Protein AF-I0Z2U3-F1 (afdb_monomer_lite)

pLDDT: mean 87.64, std 13.99, range [38.94, 97.44]

Structure (mmCIF, N/CA/C/O backbone):
data_AF-I0Z2U3-F1
#
_entry.id   AF-I0Z2U3-F1
#
loop_
_atom_site.group_PDB
_atom_site.id
_atom_site.type_symbol
_atom_site.label_atom_id
_atom_site.label_alt_id
_atom_site.label_comp_id
_atom_site.label_asym_id
_atom_site.label_entity_id
_atom_site.label_seq_id
_atom_site.pdbx_PDB_ins_code
_atom_site.Cartn_x
_atom_site.Cartn_y
_atom_site.Cartn_z
_atom_site.occupancy
_atom_site.B_iso_or_equiv
_atom_site.auth_seq_id
_atom_site.auth_comp_id
_atom_site.auth_asym_id
_atom_site.auth_atom_id
_atom_site.pdbx_PDB_model_num
ATOM 1 N N . MET A 1 1 ? 39.067 -30.328 -32.357 1.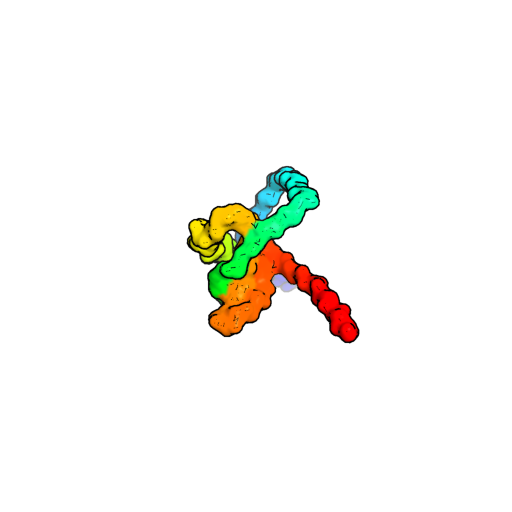00 38.94 1 MET A N 1
ATOM 2 C CA . MET A 1 1 ? 38.893 -29.481 -31.161 1.00 38.94 1 MET A CA 1
ATOM 3 C C . MET A 1 1 ? 37.713 -28.574 -31.438 1.00 38.94 1 MET A C 1
ATOM 5 O O . MET A 1 1 ? 37.823 -27.696 -32.280 1.00 38.94 1 MET A O 1
ATOM 9 N N . THR A 1 2 ? 36.556 -28.894 -30.870 1.00 41.41 2 THR A N 1
ATOM 10 C CA . THR A 1 2 ? 35.308 -28.159 -31.101 1.00 41.41 2 THR A CA 1
ATOM 11 C C . THR A 1 2 ? 35.330 -26.915 -30.220 1.00 41.41 2 THR A C 1
ATOM 13 O O . THR A 1 2 ? 35.504 -27.044 -29.010 1.00 41.41 2 THR A O 1
ATOM 16 N N . ASN A 1 3 ? 35.206 -25.729 -30.821 1.00 41.34 3 ASN A N 1
ATOM 17 C CA . ASN A 1 3 ? 35.051 -24.475 -30.087 1.00 41.34 3 ASN A CA 1
ATOM 18 C C . ASN A 1 3 ? 33.781 -24.557 -29.234 1.00 41.34 3 ASN A C 1
ATOM 20 O O . ASN A 1 3 ? 32.667 -24.486 -29.748 1.00 41.34 3 ASN A O 1
ATOM 24 N N . ALA A 1 4 ? 33.960 -24.729 -27.928 1.00 55.59 4 ALA A N 1
ATOM 25 C CA . ALA A 1 4 ? 32.963 -24.359 -26.944 1.00 55.59 4 ALA A CA 1
ATOM 26 C C . ALA A 1 4 ? 33.061 -22.843 -26.773 1.00 55.59 4 ALA A C 1
ATOM 28 O O . ALA A 1 4 ? 34.057 -22.352 -26.246 1.00 55.59 4 ALA A O 1
ATOM 29 N N . GLY A 1 5 ? 32.072 -22.094 -27.250 1.00 56.09 5 GLY A N 1
ATOM 30 C CA . GLY A 1 5 ? 32.069 -20.657 -27.013 1.00 56.09 5 GLY A CA 1
ATOM 31 C C . GLY A 1 5 ? 31.184 -19.872 -27.954 1.00 56.09 5 GLY A C 1
ATOM 32 O O . GLY A 1 5 ? 31.702 -19.170 -28.806 1.00 56.09 5 GLY A O 1
ATOM 33 N N . GLU A 1 6 ? 29.872 -19.968 -27.755 1.00 53.25 6 GLU A N 1
ATOM 34 C CA . GLU A 1 6 ? 29.009 -18.784 -27.758 1.00 53.25 6 GLU A CA 1
ATOM 35 C C . GLU A 1 6 ? 27.664 -19.167 -27.137 1.00 53.25 6 GLU A C 1
ATOM 37 O O . GLU A 1 6 ? 26.753 -19.670 -27.793 1.00 53.25 6 GLU A O 1
ATOM 42 N N . VAL A 1 7 ? 27.547 -18.981 -25.822 1.00 56.97 7 VAL A N 1
ATOM 43 C CA . VAL A 1 7 ? 26.222 -18.838 -25.220 1.00 56.97 7 VAL A CA 1
ATOM 44 C C . VAL A 1 7 ? 25.845 -17.389 -25.478 1.00 56.97 7 VAL A C 1
ATOM 46 O O . VAL A 1 7 ? 26.440 -16.490 -24.889 1.00 56.97 7 VAL A O 1
ATOM 49 N N . ALA A 1 8 ? 24.918 -17.159 -26.407 1.00 58.69 8 ALA A N 1
ATOM 50 C CA . ALA A 1 8 ? 24.373 -15.833 -26.654 1.00 58.69 8 ALA A CA 1
ATOM 51 C C . ALA A 1 8 ? 23.834 -15.274 -25.327 1.00 58.69 8 ALA A C 1
ATOM 53 O O . ALA A 1 8 ? 22.862 -15.804 -24.785 1.00 58.69 8 ALA A O 1
ATOM 54 N N . LEU A 1 9 ? 24.481 -14.233 -24.796 1.00 56.59 9 LEU A N 1
ATOM 55 C CA . LEU A 1 9 ? 23.967 -13.450 -23.676 1.00 56.59 9 LEU A CA 1
ATOM 56 C C . LEU A 1 9 ? 22.702 -12.739 -24.165 1.00 56.59 9 LEU A C 1
ATOM 58 O O . LEU A 1 9 ? 22.759 -11.640 -24.712 1.00 56.59 9 LEU A O 1
ATOM 62 N N . LYS A 1 10 ? 21.559 -13.412 -24.041 1.00 59.41 10 LYS A N 1
ATOM 63 C CA . LYS A 1 10 ? 20.257 -12.770 -24.165 1.00 59.41 10 LYS A CA 1
ATOM 64 C C . LYS A 1 10 ? 20.004 -12.017 -22.864 1.00 59.41 10 LYS A C 1
ATOM 66 O O . LYS A 1 10 ? 19.977 -12.624 -21.798 1.00 59.41 10 LYS A O 1
ATOM 71 N N . ASP A 1 11 ? 19.856 -10.708 -23.026 1.00 65.25 11 ASP A N 1
ATOM 72 C CA . ASP A 1 11 ? 19.386 -9.723 -22.052 1.00 65.25 11 ASP A CA 1
ATOM 73 C C . ASP A 1 11 ? 20.444 -9.261 -21.037 1.00 65.25 11 ASP A C 1
ATOM 75 O O . ASP A 1 11 ? 20.560 -9.748 -19.914 1.00 65.25 11 ASP A O 1
ATOM 79 N N . VAL A 1 12 ? 21.227 -8.257 -21.446 1.00 75.06 12 VAL A N 1
ATOM 80 C CA . VAL A 1 12 ? 22.027 -7.449 -20.518 1.00 75.06 12 VAL A CA 1
ATOM 81 C C . VAL A 1 12 ? 21.059 -6.594 -19.699 1.00 75.06 12 VAL A C 1
ATOM 83 O O . VAL A 1 12 ? 20.324 -5.783 -20.258 1.00 75.06 12 VAL A O 1
ATOM 86 N N . VAL A 1 13 ? 21.049 -6.793 -18.382 1.00 86.44 13 VAL A N 1
ATOM 87 C CA . VAL A 1 13 ? 20.233 -6.024 -17.434 1.00 86.44 13 VAL A CA 1
ATOM 88 C C . VAL A 1 13 ? 21.149 -5.127 -16.614 1.00 86.44 13 VAL A C 1
ATOM 90 O O . VAL A 1 13 ? 22.121 -5.604 -16.027 1.00 86.44 13 VAL A O 1
ATOM 93 N N . ASP A 1 14 ? 20.815 -3.841 -16.535 1.00 91.38 14 ASP A N 1
ATOM 94 C CA . ASP A 1 14 ? 21.477 -2.922 -15.615 1.00 91.38 14 ASP A CA 1
ATOM 95 C C . ASP A 1 14 ? 21.020 -3.192 -14.179 1.00 91.38 14 ASP A C 1
ATOM 97 O O . ASP A 1 14 ? 19.826 -3.178 -13.866 1.00 91.38 14 ASP A O 1
ATOM 101 N N . VAL A 1 15 ? 21.984 -3.412 -13.285 1.00 92.62 15 VAL A N 1
ATOM 102 C CA . VAL A 1 15 ? 21.736 -3.613 -11.854 1.00 92.62 15 VAL A CA 1
ATOM 103 C C . VAL A 1 15 ? 22.258 -2.404 -11.090 1.00 92.62 15 VAL A C 1
ATOM 105 O O . VAL A 1 15 ? 23.452 -2.111 -11.108 1.00 92.62 15 VAL A O 1
ATOM 108 N N . VAL A 1 16 ? 21.360 -1.712 -10.389 1.00 94.62 16 VAL A N 1
ATOM 109 C CA . VAL A 1 16 ? 21.681 -0.530 -9.579 1.00 94.62 16 VAL A CA 1
ATOM 110 C C . VAL A 1 16 ? 21.404 -0.831 -8.111 1.00 94.62 16 VAL A C 1
ATOM 112 O O . VAL A 1 16 ? 20.347 -1.359 -7.770 1.00 94.62 16 VAL A O 1
ATOM 115 N N . VAL A 1 17 ? 22.345 -0.475 -7.233 1.00 95.88 17 VAL A N 1
ATOM 116 C CA . VAL A 1 17 ? 22.241 -0.690 -5.783 1.00 95.88 17 VAL A CA 1
ATOM 117 C C . VAL A 1 17 ? 22.411 0.638 -5.051 1.00 95.88 17 VAL A C 1
ATOM 119 O O . VAL A 1 17 ? 23.346 1.389 -5.321 1.00 95.88 17 VAL A O 1
ATOM 122 N N . HIS A 1 18 ? 21.522 0.910 -4.096 1.00 94.38 18 HIS A N 1
ATOM 123 C CA . HIS A 1 18 ? 21.619 2.038 -3.173 1.00 94.38 18 HIS A CA 1
ATOM 124 C C . HIS A 1 18 ? 21.603 1.527 -1.729 1.00 94.38 18 HIS A C 1
ATOM 126 O O . HIS A 1 18 ? 20.778 0.684 -1.382 1.00 94.38 18 HIS A O 1
ATOM 132 N N . MET A 1 19 ? 22.502 2.048 -0.890 1.00 97.00 1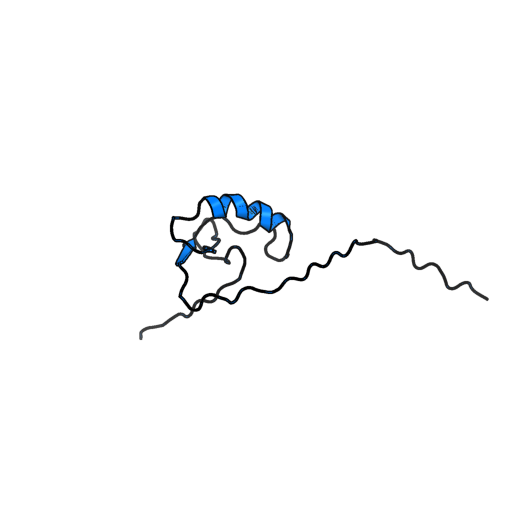9 MET A N 1
ATOM 133 C CA . MET A 1 19 ? 22.576 1.731 0.537 1.00 97.00 19 MET A CA 1
ATOM 134 C C . MET A 1 19 ? 22.604 3.024 1.348 1.00 97.00 19 MET A C 1
ATOM 136 O O . MET A 1 19 ? 23.408 3.913 1.070 1.00 97.00 19 MET A O 1
ATOM 140 N N . ALA A 1 20 ? 21.755 3.102 2.368 1.00 95.38 20 ALA A N 1
ATOM 141 C CA . ALA A 1 20 ? 21.694 4.214 3.306 1.00 95.38 20 ALA A CA 1
ATOM 142 C C . ALA A 1 20 ? 21.337 3.704 4.714 1.00 95.38 20 ALA A C 1
ATOM 144 O O . ALA A 1 20 ? 20.705 2.648 4.831 1.00 95.38 20 ALA A O 1
ATOM 145 N N . PRO A 1 21 ? 21.722 4.422 5.787 1.00 94.88 21 PRO A N 1
ATOM 146 C CA . PRO A 1 21 ? 21.253 4.120 7.135 1.00 94.88 21 PRO A CA 1
ATOM 147 C C . PRO A 1 21 ? 19.724 4.175 7.218 1.00 94.88 21 PRO A C 1
ATOM 149 O O . PRO A 1 21 ? 19.099 5.058 6.633 1.00 94.88 21 PRO A O 1
ATOM 152 N N . VAL A 1 22 ? 19.129 3.254 7.975 1.00 89.44 22 VAL A N 1
ATOM 153 C CA . VAL A 1 22 ? 17.684 3.241 8.227 1.00 89.44 22 VAL A CA 1
ATOM 154 C C . VAL A 1 22 ? 17.354 4.104 9.446 1.00 89.44 22 VAL A C 1
ATOM 156 O O . VAL A 1 22 ? 18.051 4.052 10.461 1.00 89.44 22 VAL A O 1
ATOM 159 N N . THR A 1 23 ? 16.293 4.904 9.361 1.00 86.69 23 THR A N 1
ATOM 160 C CA . THR A 1 23 ? 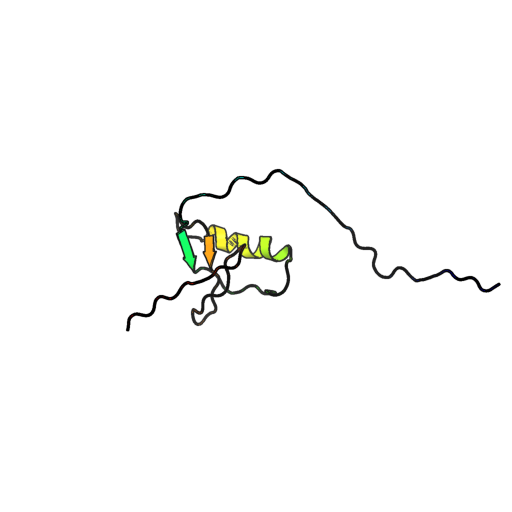15.707 5.571 10.528 1.00 86.69 23 THR A CA 1
ATOM 161 C C . THR A 1 23 ? 15.021 4.547 11.429 1.00 86.69 23 THR A C 1
ATOM 163 O O . THR A 1 23 ? 14.435 3.577 10.949 1.00 86.69 23 THR A O 1
ATOM 166 N N . GLN A 1 24 ? 15.093 4.743 12.746 1.00 87.00 24 GLN A N 1
ATOM 167 C CA . GLN A 1 24 ? 14.396 3.859 13.679 1.00 87.00 24 GLN A CA 1
ATOM 168 C C . GLN A 1 24 ? 12.870 3.948 13.477 1.00 87.00 24 GLN A C 1
ATOM 170 O O . GLN A 1 24 ? 12.364 5.050 13.241 1.00 87.00 24 GLN A O 1
ATOM 175 N N . PRO A 1 25 ? 12.139 2.818 13.554 1.00 81.25 25 PRO A N 1
ATOM 176 C CA . PRO A 1 25 ? 10.680 2.822 13.518 1.00 81.25 25 PRO A CA 1
ATOM 177 C C . PRO A 1 25 ? 10.086 3.639 14.670 1.00 81.25 25 PRO A C 1
ATOM 179 O O . PRO A 1 25 ? 10.712 3.809 15.714 1.00 81.25 25 PRO A O 1
ATOM 182 N N . LEU A 1 26 ? 8.855 4.115 14.487 1.00 81.12 26 LEU A N 1
ATOM 183 C CA . LEU A 1 26 ? 8.091 4.732 15.568 1.00 81.12 26 LEU A CA 1
ATOM 184 C C . LEU A 1 26 ? 7.612 3.654 16.550 1.00 81.12 26 LEU A C 1
ATOM 186 O O . LEU A 1 26 ? 7.042 2.651 16.129 1.00 81.12 26 LEU A O 1
ATOM 190 N N . ASP A 1 27 ? 7.765 3.907 17.849 1.00 87.12 27 ASP A N 1
ATOM 191 C CA . ASP A 1 27 ? 7.219 3.042 18.909 1.00 87.12 27 ASP A CA 1
ATOM 192 C C . ASP A 1 27 ? 5.728 3.307 19.192 1.00 87.12 27 ASP A C 1
ATOM 194 O O . ASP A 1 27 ? 5.083 2.597 19.965 1.00 87.12 27 ASP A O 1
ATOM 198 N N . SER A 1 28 ? 5.161 4.354 18.590 1.00 89.19 28 SER A N 1
ATOM 199 C CA . SER A 1 28 ? 3.766 4.742 18.778 1.00 89.19 28 SER A CA 1
ATOM 200 C C . SER A 1 28 ? 2.846 4.111 17.729 1.00 89.19 28 SER A C 1
ATOM 202 O O . SER A 1 28 ? 3.236 4.008 16.564 1.00 89.19 28 SER A O 1
ATOM 204 N N . PRO A 1 29 ? 1.586 3.798 18.084 1.00 92.06 29 PRO A N 1
ATOM 205 C CA . PRO A 1 29 ? 0.563 3.452 17.106 1.00 92.06 29 PRO A CA 1
ATOM 206 C C . PRO A 1 29 ? 0.423 4.527 16.026 1.00 92.06 29 PRO A C 1
ATOM 208 O O . PRO A 1 29 ? 0.530 5.722 16.304 1.00 92.06 29 PRO A O 1
ATOM 211 N N . VAL A 1 30 ? 0.141 4.087 14.804 1.00 91.94 30 VAL A N 1
ATOM 212 C CA . VAL A 1 30 ? -0.087 4.961 13.652 1.00 91.94 30 VAL A CA 1
ATOM 213 C C . VAL A 1 30 ? -1.565 4.990 13.286 1.00 91.94 30 VAL A C 1
ATOM 215 O O . VAL A 1 30 ? -2.299 4.031 13.531 1.00 91.94 30 VAL A O 1
ATOM 218 N N . SER A 1 31 ? -2.000 6.099 12.695 1.00 94.62 31 SER A N 1
ATOM 219 C CA . SER A 1 31 ? -3.346 6.221 12.142 1.00 94.62 31 SER A CA 1
ATOM 220 C C . SER A 1 31 ? -3.322 5.817 10.675 1.00 94.62 31 SER A C 1
ATOM 222 O O . SER A 1 31 ? -2.422 6.223 9.941 1.00 94.62 31 SER A O 1
ATOM 224 N N . VAL A 1 32 ? -4.301 5.035 10.234 1.00 95.31 32 VAL A N 1
ATOM 225 C CA . VAL A 1 32 ? -4.407 4.587 8.841 1.00 95.31 32 VAL A CA 1
ATOM 226 C C . VAL A 1 32 ? -5.762 4.977 8.267 1.00 95.31 32 VAL A C 1
ATOM 228 O O . VAL A 1 32 ? -6.759 4.992 8.990 1.00 95.31 32 VAL A O 1
ATOM 231 N N . ALA A 1 33 ? -5.807 5.285 6.973 1.00 96.75 33 ALA A N 1
ATOM 232 C CA . ALA A 1 33 ? -7.044 5.589 6.261 1.00 96.75 33 ALA A CA 1
ATOM 233 C C . ALA A 1 33 ? -7.247 4.613 5.100 1.00 96.75 33 ALA A C 1
ATOM 235 O O . ALA A 1 33 ? -6.320 4.355 4.341 1.00 96.75 33 ALA A O 1
ATOM 236 N N . VAL A 1 34 ? -8.463 4.094 4.929 1.00 95.56 34 VAL A N 1
ATOM 237 C CA . VAL A 1 34 ? -8.809 3.325 3.725 1.00 95.56 34 VAL A CA 1
ATOM 238 C C . VAL A 1 34 ? -8.956 4.309 2.565 1.00 95.56 34 VAL A C 1
ATOM 240 O O . VAL A 1 34 ? -9.769 5.229 2.640 1.00 95.56 34 VAL A O 1
ATOM 243 N N . SER A 1 35 ? -8.123 4.166 1.537 1.00 92.19 35 SER A N 1
ATOM 244 C CA . SER A 1 35 ? -8.013 5.109 0.429 1.00 92.19 35 SER A CA 1
ATOM 245 C C . SER A 1 35 ? -7.482 4.428 -0.829 1.00 92.19 35 SER A C 1
ATOM 247 O O . SER A 1 35 ? -6.422 3.809 -0.814 1.00 92.19 35 SER A O 1
ATOM 249 N N . GLY A 1 36 ? -8.186 4.633 -1.938 1.00 90.62 36 GLY A N 1
ATOM 250 C CA . GLY A 1 36 ? -7.726 4.255 -3.267 1.00 90.62 36 GLY A CA 1
ATOM 251 C C . GLY A 1 36 ? -7.973 2.790 -3.654 1.00 90.62 36 GLY A C 1
ATOM 252 O O . GLY A 1 36 ? -8.161 1.923 -2.797 1.00 90.62 36 GLY A O 1
ATOM 253 N N . PRO A 1 37 ? -7.983 2.522 -4.971 1.00 94.81 37 PRO A N 1
ATOM 254 C CA . PRO A 1 37 ? -8.199 1.189 -5.515 1.00 94.81 37 PRO A CA 1
ATOM 255 C C . PRO A 1 37 ? -6.955 0.309 -5.355 1.00 94.81 37 PRO A C 1
ATOM 257 O O . PRO A 1 37 ? -5.843 0.808 -5.200 1.00 94.81 37 PRO A O 1
ATOM 260 N N . GLY A 1 38 ? -7.122 -1.006 -5.489 1.00 94.94 38 GLY A N 1
ATOM 261 C CA . GLY A 1 38 ? -6.004 -1.952 -5.543 1.00 94.94 38 GLY A CA 1
ATOM 262 C C . GLY A 1 38 ? -4.953 -1.630 -6.620 1.00 94.94 38 GLY A C 1
ATOM 263 O O . GLY A 1 38 ? -5.230 -0.986 -7.637 1.00 94.94 38 GLY A O 1
ATOM 264 N N . ARG A 1 39 ? -3.722 -2.115 -6.405 1.00 95.12 39 ARG A N 1
ATOM 265 C CA . ARG A 1 39 ? -2.622 -1.974 -7.373 1.00 95.12 39 ARG A CA 1
ATOM 266 C C . ARG A 1 39 ? -2.959 -2.676 -8.687 1.00 95.12 39 ARG A C 1
ATOM 268 O O . ARG A 1 39 ? -3.573 -3.737 -8.695 1.00 95.12 39 ARG A O 1
ATOM 275 N N . LYS A 1 40 ? -2.462 -2.132 -9.803 1.00 93.88 40 LYS A N 1
ATOM 276 C CA . LYS A 1 40 ? -2.598 -2.765 -11.129 1.00 93.88 40 LYS A CA 1
ATOM 277 C C . LYS A 1 40 ? -1.850 -4.097 -11.232 1.00 93.88 40 LYS A C 1
ATOM 279 O O . LYS A 1 40 ? -2.310 -4.995 -11.925 1.00 93.88 40 LYS A O 1
ATOM 284 N N . VAL A 1 41 ? -0.692 -4.203 -10.576 1.00 94.31 41 VAL A N 1
ATOM 285 C CA . VAL A 1 41 ? 0.166 -5.399 -10.577 1.00 94.31 41 VAL A CA 1
ATOM 286 C C . VAL A 1 41 ? 0.567 -5.719 -9.129 1.00 94.31 41 VAL A C 1
ATOM 288 O O . VAL A 1 41 ? 1.672 -5.385 -8.705 1.00 94.31 41 VAL A O 1
ATOM 291 N N . PRO A 1 42 ? -0.335 -6.301 -8.319 1.00 92.75 42 PRO A N 1
ATOM 292 C CA . PRO A 1 42 ? -0.080 -6.512 -6.893 1.00 92.75 42 PRO A CA 1
ATOM 293 C C . PRO A 1 42 ? 1.039 -7.534 -6.632 1.00 92.75 42 PRO A C 1
ATOM 295 O O . PRO A 1 42 ? 1.790 -7.407 -5.666 1.00 92.75 42 PRO A O 1
ATOM 298 N N . ASP A 1 43 ? 1.227 -8.498 -7.531 1.00 94.19 43 ASP A N 1
ATOM 299 C CA . ASP A 1 43 ? 2.199 -9.582 -7.347 1.00 94.19 43 ASP A CA 1
ATOM 300 C C . ASP A 1 43 ? 3.651 -9.176 -7.660 1.00 94.19 43 ASP A C 1
ATOM 302 O O . ASP A 1 43 ? 4.580 -9.949 -7.420 1.00 94.19 43 ASP A O 1
ATOM 306 N N . ALA A 1 44 ? 3.873 -7.968 -8.188 1.00 91.56 44 ALA A N 1
ATOM 307 C CA . ALA A 1 44 ? 5.202 -7.457 -8.504 1.00 91.56 44 ALA A CA 1
ATOM 308 C C . ALA A 1 44 ? 5.596 -6.300 -7.579 1.00 91.56 44 ALA A C 1
ATOM 310 O O . ALA A 1 44 ? 4.787 -5.440 -7.220 1.00 91.56 44 ALA A O 1
ATOM 311 N N . LYS A 1 45 ? 6.883 -6.251 -7.220 1.00 89.75 45 LYS A N 1
ATOM 312 C CA . LYS A 1 45 ? 7.502 -5.051 -6.653 1.00 89.75 45 LYS A CA 1
ATOM 313 C C . LYS A 1 45 ? 8.118 -4.250 -7.792 1.00 89.75 45 LYS A C 1
ATOM 315 O O . LYS A 1 45 ? 9.237 -4.530 -8.214 1.00 89.75 45 LYS A O 1
ATOM 320 N N . ASP A 1 46 ? 7.389 -3.258 -8.275 1.00 92.06 46 ASP A N 1
ATOM 321 C CA . ASP A 1 46 ? 7.835 -2.376 -9.348 1.00 92.06 46 ASP A CA 1
ATOM 322 C C . ASP A 1 46 ? 7.906 -0.906 -8.897 1.00 92.06 46 ASP A C 1
ATOM 324 O O . ASP A 1 46 ? 7.380 -0.508 -7.855 1.00 92.06 46 ASP A O 1
ATOM 328 N N . SER A 1 47 ? 8.609 -0.086 -9.681 1.00 93.06 47 SER A N 1
ATOM 329 C CA . SER A 1 47 ? 8.755 1.350 -9.419 1.00 93.06 47 SER A CA 1
ATOM 330 C C . SER A 1 47 ? 7.568 2.182 -9.906 1.00 93.06 47 SER A C 1
ATOM 332 O O . SER A 1 47 ? 7.450 3.347 -9.518 1.00 93.06 47 SER A O 1
ATOM 334 N N . GLN A 1 48 ? 6.681 1.615 -10.731 1.00 95.75 48 GLN A N 1
ATOM 335 C CA . GLN A 1 48 ? 5.473 2.295 -11.184 1.00 95.75 48 GLN A CA 1
ATOM 336 C C . GLN A 1 48 ? 4.540 2.551 -10.004 1.00 95.75 48 GLN A C 1
ATOM 338 O O . GLN A 1 48 ? 3.978 3.641 -9.906 1.00 95.75 48 GLN A O 1
ATOM 343 N N . TRP A 1 49 ? 4.483 1.627 -9.044 1.00 95.25 49 TRP A N 1
ATOM 344 C CA . TRP A 1 49 ? 3.689 1.814 -7.838 1.00 95.25 49 TRP A CA 1
ATOM 345 C C . TRP A 1 49 ? 4.060 3.075 -7.040 1.00 95.25 49 TRP A C 1
ATOM 347 O O . TRP A 1 49 ? 3.182 3.749 -6.508 1.00 95.25 49 TRP A O 1
ATOM 357 N N . ALA A 1 50 ? 5.337 3.474 -7.018 1.00 95.06 50 ALA A N 1
ATOM 358 C CA . ALA A 1 50 ? 5.745 4.718 -6.361 1.00 95.06 50 ALA A CA 1
ATOM 359 C C . ALA A 1 50 ? 5.125 5.972 -7.006 1.00 95.06 50 ALA A C 1
ATOM 361 O O . ALA A 1 50 ? 4.880 6.952 -6.309 1.00 95.06 50 ALA A O 1
ATOM 362 N N . ARG A 1 51 ? 4.860 5.935 -8.318 1.00 96.31 51 ARG A N 1
ATOM 363 C CA . ARG A 1 51 ? 4.182 7.017 -9.049 1.00 96.31 51 ARG A CA 1
ATOM 364 C C . ARG A 1 51 ? 2.674 6.941 -8.856 1.00 96.31 51 ARG A C 1
ATOM 366 O O . ARG A 1 51 ? 2.039 7.961 -8.614 1.00 96.31 51 ARG A O 1
ATOM 373 N N . ASP A 1 52 ? 2.124 5.734 -8.933 1.00 95.62 52 ASP A N 1
ATOM 374 C CA . ASP A 1 52 ? 0.685 5.497 -8.824 1.00 95.62 52 ASP A CA 1
ATOM 375 C C . ASP A 1 52 ? 0.152 5.848 -7.420 1.00 95.62 52 ASP A C 1
ATOM 377 O O . ASP A 1 52 ? -0.948 6.390 -7.313 1.00 95.62 52 ASP A O 1
ATOM 381 N N . ARG A 1 53 ? 0.936 5.624 -6.350 1.00 95.94 53 ARG A N 1
ATOM 382 C CA . ARG A 1 53 ? 0.537 5.965 -4.969 1.00 95.94 53 ARG A CA 1
ATOM 383 C C . ARG A 1 53 ? 0.637 7.453 -4.624 1.00 95.94 53 ARG A C 1
ATOM 385 O O . ARG A 1 53 ? -0.087 7.915 -3.750 1.00 95.94 53 ARG A O 1
ATOM 392 N N . GLN A 1 54 ? 1.482 8.225 -5.310 1.00 96.50 54 GLN A N 1
ATOM 393 C CA . GLN A 1 54 ? 1.707 9.646 -5.005 1.00 96.50 54 GLN A CA 1
ATOM 394 C C . GLN A 1 54 ? 0.413 10.493 -4.945 1.00 96.50 54 GLN A C 1
ATOM 396 O O . GLN A 1 54 ? 0.241 11.239 -3.977 1.00 96.50 54 GLN A O 1
ATOM 401 N N . PRO A 1 55 ? -0.521 10.419 -5.916 1.00 96.12 55 PRO A N 1
ATOM 402 C CA . PRO A 1 55 ? -1.785 11.151 -5.815 1.00 96.12 55 PRO A CA 1
ATOM 403 C C . PRO A 1 55 ? -2.698 10.642 -4.691 1.00 96.12 55 PRO A C 1
ATOM 405 O O . PRO A 1 55 ? -3.480 11.432 -4.171 1.00 96.12 55 PRO A O 1
ATOM 408 N N . LEU A 1 56 ? -2.605 9.364 -4.307 1.00 96.06 56 LEU A N 1
ATOM 409 C CA . LEU A 1 56 ? -3.383 8.798 -3.198 1.00 96.06 56 LEU A CA 1
ATOM 410 C C . LEU A 1 56 ? -2.875 9.321 -1.849 1.00 96.06 56 LEU A C 1
ATOM 412 O O . LEU A 1 56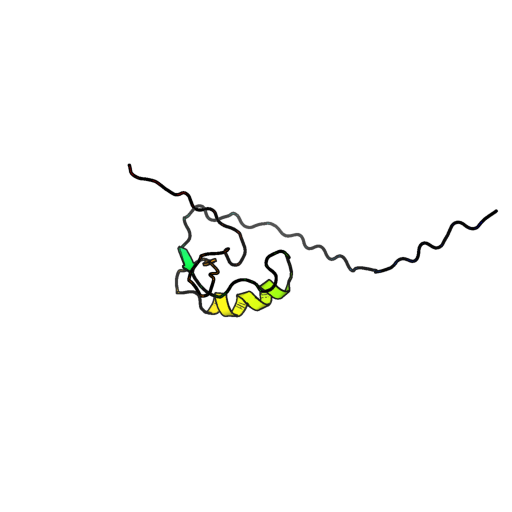 ? -3.668 9.687 -0.987 1.00 96.06 56 LEU A O 1
ATOM 416 N N . GLU A 1 57 ? -1.556 9.432 -1.694 1.00 96.50 57 GLU A N 1
ATOM 417 C CA . GLU A 1 57 ? -0.910 10.007 -0.507 1.00 96.50 57 GLU A CA 1
ATOM 418 C C . GLU A 1 57 ? -1.276 11.468 -0.299 1.00 96.50 57 GLU A C 1
ATOM 420 O O . GLU A 1 57 ? -1.583 11.880 0.817 1.00 96.50 57 GLU A O 1
ATOM 425 N N . ALA A 1 58 ? -1.315 12.242 -1.384 1.00 95.88 58 ALA A N 1
ATOM 426 C CA . ALA A 1 58 ? -1.732 13.639 -1.343 1.00 95.88 58 ALA A CA 1
ATOM 427 C C . ALA A 1 58 ? -3.203 13.823 -0.919 1.00 95.88 58 ALA A C 1
ATOM 429 O O . ALA A 1 58 ? -3.593 14.924 -0.535 1.00 95.88 58 ALA A O 1
ATO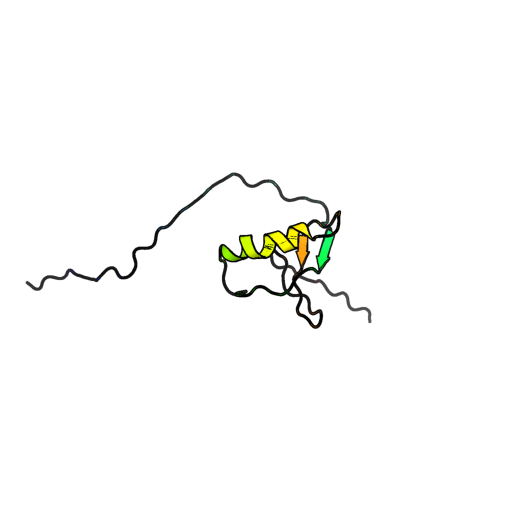M 430 N N . GLN A 1 59 ? -4.017 12.767 -1.004 1.00 95.81 59 GLN A N 1
ATOM 431 C CA . GLN A 1 59 ? -5.434 12.773 -0.639 1.00 95.81 59 GLN A CA 1
ATOM 432 C C . GLN A 1 59 ? -5.701 12.181 0.748 1.00 95.81 59 GLN A C 1
ATOM 434 O O . GLN A 1 59 ? -6.855 12.161 1.184 1.00 95.81 59 GLN A O 1
ATOM 439 N N . LEU A 1 60 ? -4.672 11.697 1.454 1.00 96.69 60 LEU A N 1
ATOM 440 C CA . LEU A 1 60 ? -4.862 11.154 2.793 1.00 96.69 60 LEU A CA 1
ATOM 441 C C . LEU A 1 60 ? -5.414 12.232 3.744 1.00 96.69 60 LEU A C 1
ATOM 443 O O . LEU A 1 60 ? -4.964 13.383 3.711 1.00 96.69 60 LEU A O 1
ATOM 447 N N . PRO A 1 61 ? -6.378 11.881 4.616 1.00 96.31 61 PRO A N 1
ATOM 448 C CA . PRO A 1 61 ? -6.868 12.796 5.636 1.00 96.31 61 PRO A CA 1
ATOM 449 C C . PRO A 1 61 ? -5.735 13.309 6.526 1.00 96.31 61 PRO A C 1
ATOM 451 O O . PRO A 1 61 ? -4.788 12.583 6.838 1.00 96.31 61 PRO A O 1
ATOM 454 N N . ALA A 1 62 ? -5.862 14.547 7.005 1.00 95.00 62 ALA A N 1
ATOM 455 C CA . ALA A 1 62 ? -4.903 15.107 7.948 1.00 95.00 62 ALA A CA 1
ATOM 456 C C . ALA A 1 62 ? -4.763 14.202 9.187 1.00 95.00 62 ALA A C 1
ATOM 458 O O . ALA A 1 62 ? -5.752 13.848 9.828 1.00 95.00 62 ALA A O 1
ATOM 459 N N . GLY A 1 63 ? -3.523 13.835 9.520 1.00 92.50 63 GLY A N 1
ATOM 460 C CA . GLY A 1 63 ? -3.207 12.954 10.647 1.00 92.50 63 GLY A CA 1
ATOM 461 C C . GLY A 1 63 ? -3.207 11.456 10.325 1.00 92.50 63 GLY A C 1
ATOM 462 O O . GLY A 1 63 ? -2.798 10.676 11.182 1.00 92.50 63 GLY A O 1
ATOM 463 N N . ALA A 1 64 ? -3.602 11.038 9.118 1.00 95.56 64 ALA A N 1
ATOM 464 C CA . ALA A 1 64 ? -3.338 9.680 8.651 1.00 95.56 64 ALA A CA 1
ATOM 465 C C . ALA A 1 64 ? -1.842 9.525 8.339 1.00 95.56 64 ALA A C 1
ATOM 467 O O . ALA A 1 64 ? -1.249 10.341 7.637 1.00 95.56 64 ALA A O 1
ATOM 468 N N . SER A 1 65 ? -1.230 8.484 8.893 1.00 93.25 65 SER A N 1
ATOM 469 C CA . SER A 1 65 ? 0.175 8.138 8.673 1.00 93.25 65 SER A CA 1
ATOM 470 C C . SER A 1 65 ? 0.369 7.261 7.436 1.00 93.25 65 SER A C 1
ATOM 472 O O . SER A 1 65 ? 1.459 7.254 6.878 1.00 93.25 65 SER A O 1
ATOM 474 N N . GLU A 1 66 ? -0.659 6.505 7.038 1.00 93.69 66 GLU A N 1
ATOM 475 C CA . GLU A 1 66 ? -0.590 5.508 5.964 1.00 93.69 66 GLU A CA 1
ATOM 476 C C . GLU A 1 66 ? -1.970 5.270 5.325 1.00 93.69 66 GLU A C 1
ATOM 478 O O . GLU A 1 66 ? -3.009 5.487 5.963 1.00 93.69 66 GLU A O 1
ATOM 483 N N . GLY A 1 67 ? -1.981 4.801 4.075 1.00 96.44 67 GLY A N 1
ATOM 484 C CA . GLY A 1 67 ? -3.189 4.405 3.350 1.00 96.44 67 GLY A CA 1
ATOM 485 C C . GLY A 1 67 ? -3.364 2.887 3.239 1.00 96.44 67 GLY A C 1
ATOM 486 O O . GLY A 1 67 ? -2.387 2.161 3.065 1.00 96.44 67 GLY A O 1
ATOM 487 N N . LEU A 1 68 ? -4.610 2.409 3.306 1.00 97.44 68 LEU A N 1
ATOM 488 C CA . LEU A 1 68 ? -5.012 1.034 2.988 1.00 97.44 68 LEU A CA 1
ATOM 489 C C . LEU A 1 68 ? -5.814 1.019 1.688 1.00 97.44 68 LEU A C 1
ATOM 491 O O . LEU A 1 68 ? -6.836 1.694 1.593 1.00 97.44 68 LEU A O 1
ATOM 495 N N . LEU A 1 69 ? -5.388 0.224 0.715 1.00 97.19 69 LEU A N 1
ATOM 496 C CA . LEU A 1 69 ? -6.122 0.023 -0.528 1.00 97.19 69 LEU A CA 1
ATOM 497 C C . LEU A 1 69 ? -7.364 -0.828 -0.266 1.00 97.19 69 LEU A C 1
ATOM 499 O O . LEU A 1 69 ? -7.352 -1.734 0.575 1.00 97.19 69 LEU A O 1
ATOM 503 N N . CYS A 1 70 ? -8.420 -0.577 -1.028 1.00 96.62 70 CYS A N 1
ATOM 504 C CA . CYS A 1 70 ? -9.613 -1.408 -1.015 1.00 96.62 70 CYS A CA 1
ATOM 505 C C . CYS A 1 70 ? -10.118 -1.691 -2.427 1.00 96.62 70 CYS A C 1
ATOM 507 O O . CYS A 1 70 ? -9.764 -1.024 -3.400 1.00 96.62 70 CYS A O 1
ATOM 509 N N . THR A 1 71 ? -10.942 -2.719 -2.536 1.00 95.56 71 THR A N 1
ATOM 510 C CA . THR A 1 71 ? -11.754 -2.976 -3.722 1.00 95.56 71 THR A CA 1
ATOM 511 C C . THR A 1 71 ? -12.953 -2.024 -3.775 1.00 95.56 71 THR A C 1
ATOM 513 O O . THR A 1 71 ? -13.297 -1.377 -2.782 1.00 95.56 71 THR A O 1
ATOM 516 N N . ASP A 1 72 ? -13.626 -1.967 -4.925 1.00 91.56 72 ASP A N 1
ATOM 517 C CA . ASP A 1 72 ? -14.826 -1.138 -5.112 1.00 91.56 72 ASP A CA 1
ATOM 518 C C . ASP A 1 72 ? -15.999 -1.571 -4.209 1.00 91.56 72 ASP A C 1
ATOM 520 O O . ASP A 1 72 ? -16.841 -0.750 -3.851 1.00 91.56 72 ASP A O 1
ATOM 524 N N . ASP A 1 73 ? -16.051 -2.845 -3.803 1.00 93.88 73 ASP A N 1
ATOM 525 C CA . ASP A 1 73 ? -17.020 -3.388 -2.839 1.00 93.88 73 ASP A CA 1
ATOM 526 C C . ASP A 1 73 ? -16.583 -3.221 -1.369 1.00 93.88 73 ASP A C 1
ATOM 528 O O . ASP A 1 73 ? -17.282 -3.661 -0.456 1.00 93.88 73 ASP A O 1
ATOM 532 N N . GLY A 1 74 ? -15.460 -2.537 -1.121 1.00 92.06 74 GLY A N 1
ATOM 533 C CA . GLY A 1 74 ? -15.012 -2.133 0.212 1.00 92.06 74 GLY A CA 1
ATOM 534 C C . GLY A 1 74 ? -14.193 -3.179 0.970 1.00 92.06 74 GLY A C 1
ATOM 535 O O . GLY A 1 74 ? -13.911 -2.982 2.154 1.00 92.06 74 GLY A O 1
ATOM 536 N N . ALA A 1 75 ? -13.779 -4.272 0.326 1.00 94.81 75 ALA A N 1
ATOM 537 C CA . ALA A 1 75 ? -12.856 -5.220 0.935 1.00 94.81 75 ALA A CA 1
ATOM 538 C C . ALA A 1 75 ? -11.455 -4.600 1.032 1.00 94.81 75 ALA A C 1
ATOM 540 O O . ALA A 1 75 ? -10.906 -4.093 0.052 1.00 94.81 75 ALA A O 1
ATOM 541 N N . VAL A 1 76 ? -10.867 -4.636 2.229 1.00 95.75 76 VAL A N 1
ATOM 542 C CA . VAL A 1 76 ? -9.516 -4.110 2.459 1.00 95.75 76 VAL A CA 1
ATOM 543 C C . VAL A 1 76 ? -8.484 -5.073 1.876 1.00 95.75 76 VAL A C 1
ATOM 545 O O . VAL A 1 76 ? -8.584 -6.285 2.061 1.00 95.75 76 VAL A O 1
ATOM 548 N N . LEU A 1 77 ? -7.489 -4.516 1.190 1.00 95.81 77 LEU A N 1
ATOM 549 C CA . LEU A 1 77 ? -6.421 -5.248 0.520 1.00 95.81 77 LEU A CA 1
ATOM 550 C C . LEU A 1 77 ? -5.112 -5.153 1.319 1.00 95.81 77 LEU A C 1
ATOM 552 O O . LEU A 1 77 ? -4.904 -5.885 2.281 1.00 95.81 77 LEU A O 1
ATOM 556 N N . GLU A 1 78 ? -4.228 -4.238 0.934 1.00 94.75 78 GLU A N 1
ATOM 557 C CA . GLU A 1 78 ? -2.893 -4.017 1.499 1.00 94.75 78 GLU A CA 1
ATOM 558 C C . GLU A 1 78 ? -2.675 -2.524 1.783 1.00 94.75 78 GLU A C 1
ATOM 560 O O . GLU A 1 78 ? -3.457 -1.690 1.325 1.00 94.75 78 GLU A O 1
ATOM 565 N N . SER A 1 79 ? -1.626 -2.167 2.528 1.00 95.62 79 SER A N 1
ATOM 566 C CA . SER A 1 79 ? -1.246 -0.759 2.701 1.00 95.62 79 SER A CA 1
ATOM 567 C C . SER A 1 79 ? -0.458 -0.247 1.491 1.00 95.62 79 SER A C 1
ATOM 569 O O . SER A 1 79 ? -0.037 -1.032 0.641 1.00 95.62 79 SER A O 1
ATOM 571 N N . PHE A 1 80 ? -0.185 1.060 1.408 1.00 95.62 80 PHE A N 1
ATOM 572 C CA . PHE A 1 80 ? 0.551 1.590 0.254 1.00 95.62 80 PHE A CA 1
ATOM 573 C C . PHE A 1 80 ? 1.980 1.057 0.154 1.00 95.62 80 PHE A C 1
ATOM 575 O O . PHE A 1 80 ? 2.469 0.860 -0.948 1.00 95.62 80 PHE A O 1
ATOM 582 N N . VAL A 1 81 ? 2.688 0.818 1.255 1.00 93.00 81 VAL A N 1
ATOM 583 C CA . VAL A 1 81 ? 4.104 0.392 1.186 1.00 93.00 81 VAL A CA 1
ATOM 584 C C . VAL A 1 81 ? 4.416 -0.895 1.948 1.00 93.00 81 VAL A C 1
ATOM 586 O O . VAL A 1 81 ? 5.550 -1.372 1.893 1.00 93.00 81 VAL A O 1
ATOM 589 N N . SER A 1 82 ? 3.422 -1.482 2.619 1.00 89.69 82 SER A N 1
ATOM 590 C CA . SER A 1 82 ? 3.549 -2.709 3.411 1.00 89.69 82 SER A CA 1
ATOM 591 C C . SER A 1 82 ? 2.255 -3.522 3.377 1.00 89.69 82 SER A C 1
ATOM 593 O O . SER A 1 82 ? 1.176 -2.993 3.127 1.00 89.69 82 SER A O 1
ATOM 595 N N . ASN A 1 83 ? 2.341 -4.806 3.712 1.00 92.31 83 ASN A N 1
ATOM 596 C CA . ASN A 1 83 ? 1.170 -5.572 4.127 1.00 92.31 83 ASN A CA 1
ATOM 597 C C . ASN A 1 83 ? 0.846 -5.297 5.606 1.00 92.31 83 ASN A C 1
ATOM 599 O O . ASN A 1 83 ? 1.662 -4.733 6.343 1.00 92.31 83 ASN A O 1
ATOM 603 N N . PHE A 1 84 ? -0.340 -5.720 6.042 1.00 92.81 84 PHE A N 1
ATOM 604 C CA . PHE A 1 84 ? -0.787 -5.640 7.431 1.00 92.81 84 PHE A CA 1
ATOM 605 C C . PHE A 1 84 ? -1.474 -6.944 7.851 1.00 92.81 84 PHE A C 1
ATOM 607 O O . PHE A 1 84 ? -1.852 -7.766 7.017 1.00 92.81 84 PHE A O 1
ATOM 614 N N . PHE A 1 85 ? -1.651 -7.122 9.158 1.00 92.69 85 P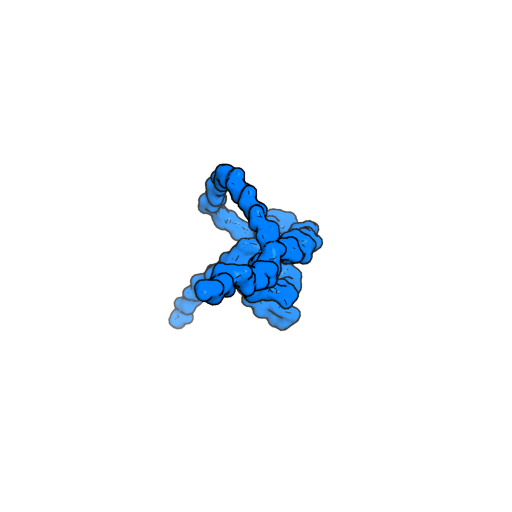HE A N 1
ATOM 615 C CA . PHE A 1 85 ? -2.375 -8.250 9.735 1.00 92.69 85 PHE A CA 1
ATOM 616 C C . PHE A 1 85 ? -3.469 -7.733 10.660 1.00 92.69 85 PHE A C 1
ATOM 618 O O . PHE A 1 85 ? -3.279 -6.746 11.370 1.00 92.69 85 PHE A O 1
ATOM 625 N N . VAL A 1 86 ? -4.601 -8.430 10.685 1.00 91.38 86 VAL A N 1
ATOM 626 C CA . VAL A 1 86 ? -5.698 -8.142 11.610 1.00 91.38 86 VAL A CA 1
ATOM 627 C C . VAL A 1 86 ? -5.759 -9.248 12.645 1.00 91.38 86 VAL A C 1
ATOM 629 O O . VAL A 1 86 ? -5.774 -10.432 12.312 1.00 91.38 86 VAL A O 1
ATOM 632 N N . ARG A 1 87 ? -5.834 -8.862 13.918 1.00 90.38 87 ARG A N 1
ATOM 633 C CA . ARG A 1 87 ? -6.138 -9.784 15.007 1.00 90.38 87 ARG A CA 1
ATOM 634 C C . ARG A 1 87 ? -7.616 -9.658 15.355 1.00 90.38 87 ARG A C 1
ATOM 636 O O . ARG A 1 87 ? -8.017 -8.695 16.001 1.00 90.38 87 ARG A O 1
ATOM 643 N N . ALA A 1 88 ? -8.415 -10.629 14.924 1.00 86.62 88 ALA A N 1
ATOM 644 C CA . ALA A 1 88 ? -9.813 -10.714 15.321 1.00 86.62 88 ALA A CA 1
ATOM 645 C C . ALA A 1 88 ? -9.926 -11.197 16.775 1.00 86.62 88 ALA A C 1
ATOM 647 O O . ALA A 1 88 ? -9.226 -12.125 17.190 1.00 86.62 88 ALA A O 1
ATOM 648 N N . PHE A 1 89 ? -10.828 -10.579 17.534 1.00 85.25 89 PHE A N 1
ATOM 649 C CA . PHE A 1 89 ? -11.268 -11.085 18.828 1.00 85.25 89 PHE A CA 1
ATOM 650 C C . PHE A 1 89 ? -12.717 -11.525 18.687 1.00 85.25 89 PHE A C 1
ATOM 652 O O . PHE A 1 89 ? -13.586 -10.715 18.373 1.00 85.25 89 PHE A O 1
ATOM 659 N N . TRP A 1 90 ? -12.966 -12.804 18.923 1.00 81.50 90 TRP A N 1
ATOM 660 C CA . TRP A 1 90 ? -14.316 -13.338 19.007 1.00 81.50 90 TRP A CA 1
ATOM 661 C C . TRP A 1 90 ? -14.777 -13.218 20.459 1.00 81.50 90 TRP A C 1
ATOM 663 O O . TRP A 1 90 ? -14.020 -13.543 21.376 1.00 81.50 90 TRP A O 1
ATOM 673 N N . ARG A 1 91 ? -15.989 -12.706 20.674 1.00 73.19 91 ARG A N 1
ATOM 674 C CA . ARG A 1 91 ? -16.695 -12.869 21.947 1.00 73.19 91 ARG A CA 1
ATOM 675 C C . ARG A 1 91 ? -17.669 -14.030 21.776 1.00 73.19 91 ARG A C 1
ATOM 677 O O . ARG A 1 91 ? -18.378 -14.053 20.772 1.00 73.19 91 ARG A O 1
ATOM 684 N N . GLU A 1 92 ? -17.622 -14.974 22.713 1.00 69.12 92 GLU A N 1
ATOM 685 C CA . GLU A 1 92 ? -18.618 -16.045 22.865 1.00 69.12 92 GLU A CA 1
ATOM 686 C C . GLU A 1 92 ? -19.990 -15.478 23.250 1.00 69.12 92 GLU A C 1
ATOM 688 O O . GLU A 1 92 ? -20.024 -14.445 23.966 1.00 69.12 92 GLU A O 1
#

InterPro domains:
  IPR036038 Aminotransferase-like, PLP-dependent enzymes [SSF56752] (13-87)
  IPR043132 Branched-chain-amino-acid aminotransferase-like, C-terminal [G3DSA:3.20.10.10] (28-91)

Organism: Coccomyxa subellipsoidea (strain C-169) (NCBI:txid574566)

Sequence (92 aa):
MTNAGEVALKDVVDVVVHMAPVTQPLDSPVSVAVSGPGRKVPDAKDSQWARDRQPLEAQLPAGASEGLLCTDDGAVLESFVSNFFVRAFWRE

Radius of gyration: 21.07 Å; chains: 1; bounding box: 58×45×54 Å

Foldseek 3Di:
DDDPDDPDPDDDDDDDDDDDDDDDDDPDDFAEEAWEADDPCNPDDDPVLVVVCVVRVVVDPPRHPWYWHAHPVGHTDAISPGRDDDDDDDDD

Secondary structure (DSSP, 8-state):
--------------------PPPPPPSS---EEEEEEPPSSTTS--SHHHHHHHHHHTTSPTT--EEEEE-TT--EEEESSS----------